Protein AF-A0A7L2FZ20-F1 (afdb_monomer_lite)

Sequence (119 aa):
HSCDTLENWFYDETSRSCCYQCPSGYVKRKACPRDPDEDCLRCGPEQYVNEALQKPQCDACVSCAKEPDLVEKEPCSFNSSRVCECRPGLFCQTAVENTCMRCQQHTVCKPGFGVKVRG

Secondary structure (DSSP, 8-state):
----S-TTEEEETTTTEEEE-PPTT-EESSSS---HHHHEE---TTEEEETTSSS-EEEEPP-GGGSTTEEEEE---SSS--EEEEPTTEEEEEEETTEEEEEEEPPPPPTT---SS--

pLDDT: mean 86.28, std 7.51, range [55.44, 94.81]

Organism: Nyctibius grandis (NCBI:txid48427)

Foldseek 3Di:
DDPDDDDAWDQDPVVNDIAGHADPLWAAQDPGHDDNVPGTDHADPQWAFDPVDPGTDTDGADDQVVDPQWDFPDDCDRHDHTAIAGDPQWHQPDDDPRHGDDIDGDDDDDPPDDDPDDD

InterPro domains:
  IPR001368 TNFR/NGFR cysteine-rich region [PF00020] (43-84)
  IPR001368 TNFR/NGFR cysteine-rich region [PS00652] (3-40)
  IPR001368 TNFR/NGFR cysteine-rich region [PS00652] (43-84)
  IPR001368 TNFR/NGFR cysteine-rich region [SM00208] (3-40)
  IPR001368 TNFR/NGFR cysteine-rich region [SM00208] (43-84)
  IPR001368 TNFR/NGFR cysteine-rich region [SM00208] (86-119)
  IPR052862 Tumor necrosis factor receptor superfamily member 8 [PTHR47497] (1-119)

Radius of gyration: 22.03 Å; chains: 1; bounding box: 46×29×67 Å

Structure (mmCIF, N/CA/C/O backbone):
data_AF-A0A7L2FZ20-F1
#
_entry.id   AF-A0A7L2FZ20-F1
#
loop_
_atom_site.group_PDB
_atom_site.id
_atom_site.type_symbol
_atom_site.label_atom_id
_atom_site.label_alt_id
_atom_site.label_comp_id
_atom_site.label_asym_id
_atom_site.label_entity_id
_atom_site.label_seq_id
_atom_site.pdbx_PDB_ins_code
_atom_site.Cartn_x
_atom_site.Cartn_y
_atom_site.Cartn_z
_atom_site.occupancy
_atom_site.B_iso_or_equiv
_atom_site.auth_seq_id
_atom_site.auth_comp_id
_atom_site.auth_asym_id
_atom_site.auth_atom_id
_atom_site.pdbx_PDB_model_num
ATOM 1 N N . HIS A 1 1 ? 23.285 -19.757 -25.417 1.00 55.44 1 HIS A N 1
ATOM 2 C CA . HIS A 1 1 ? 22.460 -18.547 -25.586 1.00 55.44 1 HIS A CA 1
ATOM 3 C C . HIS A 1 1 ? 22.866 -17.565 -24.499 1.00 55.44 1 HIS A C 1
ATOM 5 O O . HIS A 1 1 ? 22.398 -17.695 -23.380 1.00 55.44 1 HIS A O 1
ATOM 11 N N . SER A 1 2 ? 23.850 -16.703 -24.775 1.00 64.25 2 SER A N 1
ATOM 12 C CA . SER A 1 2 ? 24.398 -15.783 -23.769 1.00 64.25 2 SER A CA 1
ATOM 13 C C . SER A 1 2 ? 23.706 -14.436 -23.930 1.00 64.25 2 SER A C 1
ATOM 15 O O . SER A 1 2 ? 23.900 -13.776 -24.949 1.00 64.25 2 SER A O 1
ATOM 17 N N . CYS A 1 3 ? 22.844 -14.071 -22.983 1.00 71.12 3 CYS A N 1
ATOM 18 C CA . CYS A 1 3 ? 22.428 -12.680 -22.834 1.00 71.12 3 CYS A CA 1
ATOM 19 C C . CYS A 1 3 ? 23.637 -11.949 -22.254 1.00 71.12 3 CYS A C 1
ATOM 21 O O . CYS A 1 3 ? 24.029 -12.223 -21.123 1.00 71.12 3 CYS A O 1
ATOM 23 N N . ASP A 1 4 ? 24.313 -11.147 -23.069 1.00 61.84 4 ASP A N 1
ATOM 24 C CA . ASP A 1 4 ? 25.629 -10.618 -22.722 1.00 61.84 4 ASP A CA 1
ATOM 25 C C . ASP A 1 4 ? 25.562 -9.575 -21.583 1.00 61.84 4 ASP A C 1
ATOM 27 O O . ASP A 1 4 ? 24.806 -8.607 -21.644 1.00 61.84 4 ASP A O 1
ATOM 31 N N . THR A 1 5 ? 26.354 -9.843 -20.539 1.00 60.69 5 THR A N 1
ATOM 32 C CA . THR A 1 5 ? 27.196 -8.927 -19.733 1.00 60.69 5 THR A CA 1
ATOM 33 C C . THR A 1 5 ? 26.635 -7.668 -19.052 1.00 60.69 5 THR A C 1
ATOM 35 O O . THR A 1 5 ? 27.433 -6.900 -18.516 1.00 60.69 5 THR A O 1
ATOM 38 N N . LEU A 1 6 ? 25.320 -7.460 -18.936 1.00 61.41 6 LEU A N 1
ATOM 39 C CA . LEU A 1 6 ? 24.775 -6.473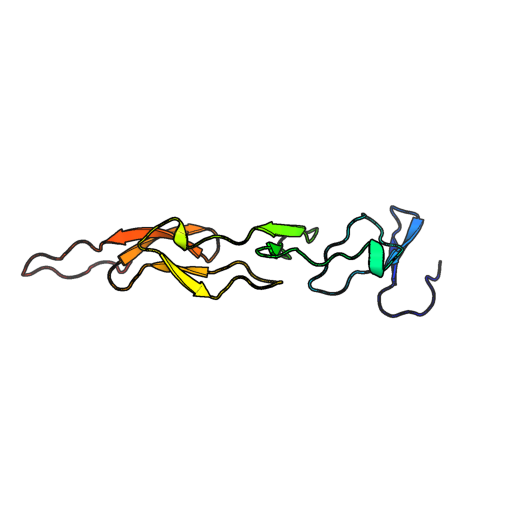 -17.987 1.00 61.41 6 LEU A CA 1
ATOM 40 C C . LEU A 1 6 ? 24.123 -7.155 -16.781 1.00 61.41 6 LEU A C 1
ATOM 42 O O . LEU A 1 6 ? 23.259 -8.021 -16.942 1.00 61.41 6 LEU A O 1
ATOM 46 N N . GLU A 1 7 ? 24.501 -6.722 -15.573 1.00 67.69 7 GLU A N 1
ATOM 47 C CA . GLU A 1 7 ? 23.763 -7.032 -14.347 1.00 67.69 7 GLU A CA 1
ATOM 48 C C . GLU A 1 7 ? 22.273 -6.749 -14.616 1.00 67.69 7 GLU A C 1
ATOM 50 O O . GLU A 1 7 ? 21.931 -5.660 -15.084 1.00 67.69 7 GLU A O 1
ATOM 55 N N . ASN A 1 8 ? 21.401 -7.733 -14.360 1.00 80.38 8 ASN A N 1
ATOM 56 C CA . ASN A 1 8 ? 19.936 -7.702 -14.539 1.00 80.38 8 ASN A CA 1
ATOM 57 C C . ASN A 1 8 ? 19.337 -8.209 -15.874 1.00 80.38 8 ASN A C 1
ATOM 59 O O . ASN A 1 8 ? 18.156 -7.973 -16.111 1.00 80.38 8 ASN A O 1
ATOM 63 N N . TRP A 1 9 ? 20.050 -8.954 -16.727 1.00 86.50 9 TRP A N 1
ATOM 64 C CA . TRP A 1 9 ? 19.422 -9.698 -17.843 1.00 86.50 9 TRP A CA 1
ATOM 65 C C . TRP A 1 9 ? 19.409 -11.213 -17.602 1.00 86.50 9 TRP A C 1
ATOM 67 O O . TRP A 1 9 ? 20.390 -11.782 -17.130 1.00 86.50 9 TRP A O 1
ATOM 77 N N . PHE A 1 10 ? 18.318 -11.887 -17.974 1.00 86.12 10 PHE A N 1
ATOM 78 C CA . PHE A 1 10 ? 18.183 -13.345 -17.903 1.00 86.12 10 PHE A CA 1
ATOM 79 C C . PHE A 1 10 ? 17.577 -13.909 -19.191 1.00 86.12 10 PHE A C 1
ATOM 81 O O . PHE A 1 10 ? 16.804 -13.241 -19.877 1.00 86.12 10 PHE A O 1
ATOM 88 N N . TYR A 1 11 ? 17.930 -15.145 -19.543 1.00 85.62 11 TYR A N 1
ATOM 89 C CA . TYR A 1 11 ? 17.306 -15.841 -20.668 1.00 85.62 11 TYR A CA 1
ATOM 90 C C . TYR A 1 11 ? 16.034 -16.541 -20.187 1.00 85.62 11 TYR A C 1
ATOM 92 O O . TYR A 1 11 ? 16.085 -17.348 -19.260 1.00 85.62 11 TYR A O 1
ATOM 100 N N . ASP A 1 12 ? 14.896 -16.229 -20.801 1.00 86.38 12 ASP A N 1
ATOM 101 C CA . ASP A 1 12 ? 13.624 -16.883 -20.510 1.00 86.38 12 ASP A CA 1
ATOM 102 C C . ASP A 1 12 ? 13.318 -17.924 -21.592 1.00 86.38 12 ASP A C 1
ATOM 104 O O . ASP A 1 12 ? 13.093 -17.594 -22.759 1.00 86.38 12 ASP A O 1
ATOM 108 N N . GLU A 1 13 ? 13.285 -19.196 -21.194 1.00 85.44 13 GLU A N 1
ATOM 109 C CA . GLU A 1 13 ? 13.022 -20.334 -22.087 1.00 85.44 13 GLU A CA 1
ATOM 110 C C . GLU A 1 13 ? 11.616 -20.280 -22.705 1.00 85.44 13 GLU A C 1
ATOM 112 O O . GLU A 1 13 ? 11.416 -20.691 -23.850 1.00 85.44 13 GLU A O 1
ATOM 117 N N . THR A 1 14 ? 10.640 -19.722 -21.980 1.00 84.81 14 THR A N 1
ATOM 118 C CA . THR A 1 14 ? 9.247 -19.608 -22.445 1.00 84.81 14 THR A CA 1
ATOM 119 C C . THR A 1 14 ? 9.140 -18.668 -23.644 1.00 84.81 14 THR A C 1
ATOM 121 O O . THR A 1 14 ? 8.469 -18.974 -24.630 1.00 84.81 14 THR A O 1
ATOM 124 N N . SER A 1 15 ? 9.824 -17.527 -23.579 1.00 81.44 15 SER A N 1
ATOM 125 C CA . SER A 1 15 ? 9.888 -16.535 -24.654 1.00 81.44 15 SER A CA 1
ATOM 126 C C . SER A 1 15 ? 11.037 -16.770 -25.638 1.00 81.44 15 SER A C 1
ATOM 128 O O . SER A 1 15 ? 11.116 -16.068 -26.649 1.00 81.44 15 SER A O 1
ATOM 130 N N . ARG A 1 16 ? 11.917 -17.747 -25.363 1.00 86.69 16 ARG A N 1
ATOM 131 C CA . ARG A 1 16 ? 13.152 -18.040 -26.112 1.00 86.69 16 ARG A CA 1
ATOM 132 C C . ARG A 1 16 ? 13.994 -16.787 -26.365 1.00 86.69 16 ARG A C 1
ATOM 134 O O . ARG A 1 16 ? 14.626 -16.651 -27.417 1.00 86.69 16 ARG A O 1
ATOM 141 N N . SER A 1 17 ? 13.984 -15.846 -25.421 1.00 86.81 17 SER A N 1
ATOM 142 C CA . SER A 1 17 ? 14.607 -14.533 -25.583 1.00 86.81 17 SER A CA 1
ATOM 143 C C . SER A 1 17 ? 15.213 -14.006 -24.284 1.00 86.81 17 SER A C 1
ATOM 145 O O . SER A 1 17 ? 14.885 -14.471 -23.196 1.00 86.81 17 SER A O 1
ATOM 147 N N . CYS A 1 18 ? 16.123 -13.040 -24.410 1.00 88.25 18 CYS A N 1
ATOM 148 C CA . CYS A 1 18 ? 16.677 -12.317 -23.271 1.00 88.25 18 CYS A CA 1
ATOM 149 C C . CYS A 1 18 ? 15.651 -11.319 -22.733 1.00 88.25 18 CYS A C 1
ATOM 151 O O . CYS A 1 18 ? 15.112 -10.514 -23.497 1.00 88.25 18 CYS A O 1
ATOM 153 N N . CYS A 1 19 ? 15.421 -11.368 -21.427 1.00 89.00 19 CYS A N 1
ATOM 154 C CA . CYS A 1 19 ? 14.531 -10.484 -20.701 1.00 89.00 19 CYS A CA 1
ATOM 155 C C . CYS A 1 19 ? 15.319 -9.697 -19.661 1.00 89.00 19 CYS A C 1
ATOM 157 O O . CYS A 1 19 ? 16.228 -10.219 -19.014 1.00 89.00 19 CYS A O 1
ATOM 159 N N . TYR A 1 20 ? 14.933 -8.446 -19.478 1.00 87.94 20 TYR A N 1
ATOM 160 C CA . TYR A 1 20 ? 15.432 -7.604 -18.412 1.00 87.94 20 TYR A CA 1
ATOM 161 C C . TYR A 1 20 ? 14.675 -7.892 -17.108 1.00 87.94 20 TYR A C 1
ATOM 163 O O . TYR A 1 20 ? 13.449 -8.052 -17.092 1.00 87.94 20 TYR A O 1
ATOM 171 N N . GLN A 1 21 ? 15.410 -7.975 -16.006 1.00 87.56 21 GLN A N 1
ATOM 172 C CA . GLN A 1 21 ? 14.887 -8.111 -14.657 1.00 87.56 21 GLN A CA 1
ATOM 173 C C . GLN A 1 21 ? 14.732 -6.720 -14.047 1.00 87.56 21 GLN A C 1
ATOM 175 O O . GLN A 1 21 ? 15.715 -6.049 -13.747 1.00 87.56 21 GLN A O 1
ATOM 180 N N . CYS A 1 22 ? 13.483 -6.295 -13.852 1.00 87.19 22 CYS A N 1
ATOM 181 C CA . CYS A 1 22 ? 13.207 -5.023 -13.198 1.00 87.19 22 CYS A CA 1
ATOM 182 C C . CYS A 1 22 ? 13.760 -5.018 -11.760 1.00 87.19 22 CYS A C 1
ATOM 184 O O .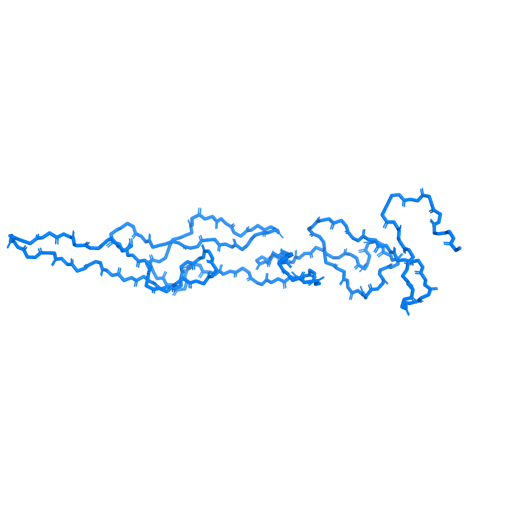 CYS A 1 22 ? 13.630 -6.031 -11.063 1.00 87.19 22 CYS A O 1
ATOM 186 N N . PRO A 1 23 ? 14.341 -3.896 -11.304 1.00 85.25 23 PRO A N 1
ATOM 187 C CA . PRO A 1 23 ? 14.828 -3.770 -9.936 1.00 85.25 23 PRO A CA 1
ATOM 188 C C . PRO A 1 23 ? 13.676 -3.801 -8.920 1.00 85.25 23 PRO A C 1
ATOM 190 O O . PRO A 1 23 ? 12.516 -3.558 -9.261 1.00 85.25 23 PRO A O 1
ATOM 193 N N . SER A 1 24 ? 13.997 -4.072 -7.653 1.00 82.06 24 SER A N 1
ATOM 194 C CA . SER A 1 24 ? 13.021 -4.053 -6.554 1.00 82.06 24 SER A CA 1
ATOM 195 C C . SER A 1 24 ? 12.286 -2.713 -6.477 1.00 82.06 24 SER A C 1
ATOM 197 O O . SER A 1 24 ? 12.880 -1.650 -6.672 1.00 82.06 24 SER A O 1
ATOM 199 N N . GLY A 1 25 ? 10.984 -2.761 -6.196 1.00 81.06 25 GLY A N 1
ATOM 200 C CA . GLY A 1 25 ? 10.119 -1.576 -6.225 1.00 81.06 25 GLY A CA 1
ATOM 201 C C . GLY A 1 25 ? 9.627 -1.163 -7.622 1.00 81.06 25 GLY A C 1
ATOM 202 O O . GLY A 1 25 ? 8.952 -0.138 -7.745 1.00 81.06 25 GLY A O 1
ATOM 203 N N . TYR A 1 26 ? 9.913 -1.954 -8.665 1.00 86.75 26 TYR A N 1
ATOM 204 C CA . TYR A 1 26 ? 9.344 -1.795 -10.006 1.00 86.75 26 TYR A CA 1
ATOM 205 C C . TYR A 1 26 ? 8.519 -3.016 -10.406 1.00 86.75 26 TYR A C 1
ATOM 207 O O . TYR A 1 26 ? 8.818 -4.158 -10.059 1.00 86.75 26 TYR A O 1
ATOM 215 N N . VAL A 1 27 ? 7.483 -2.770 -11.200 1.00 90.12 27 VAL A N 1
ATOM 216 C CA . VAL A 1 27 ? 6.602 -3.799 -11.746 1.00 90.12 27 VAL A CA 1
ATOM 217 C C . VAL A 1 27 ? 6.890 -3.974 -13.230 1.00 90.12 27 VAL A C 1
ATOM 219 O O . VAL A 1 27 ? 7.047 -3.007 -13.974 1.00 90.12 27 VAL A O 1
ATOM 222 N N . LYS A 1 28 ? 6.925 -5.226 -13.691 1.00 89.81 28 LYS A N 1
ATOM 223 C CA . LYS A 1 28 ? 7.072 -5.530 -15.116 1.00 89.81 28 LYS A CA 1
ATOM 224 C C . LYS A 1 28 ? 5.752 -5.341 -15.865 1.00 89.81 28 LYS A C 1
ATOM 226 O O . LYS A 1 28 ? 4.755 -6.004 -15.570 1.00 89.81 28 LYS A O 1
ATOM 231 N N . ARG A 1 29 ? 5.757 -4.497 -16.898 1.00 86.25 29 ARG A N 1
ATOM 232 C CA . ARG A 1 29 ? 4.614 -4.276 -17.804 1.00 86.25 29 ARG A CA 1
ATOM 233 C C . ARG A 1 29 ? 4.314 -5.514 -18.649 1.00 86.25 29 ARG A C 1
ATOM 235 O O . ARG A 1 29 ? 3.159 -5.855 -18.891 1.00 86.25 29 ARG A O 1
ATOM 242 N N . LYS A 1 30 ? 5.369 -6.199 -19.094 1.00 86.81 30 LYS A N 1
ATOM 243 C CA . LYS A 1 30 ? 5.317 -7.389 -19.955 1.00 86.81 30 LYS A CA 1
ATOM 244 C C . LYS A 1 30 ? 5.915 -8.593 -19.234 1.00 86.81 30 LYS A C 1
ATOM 246 O O . LYS A 1 30 ? 6.661 -8.447 -18.272 1.00 86.81 30 LYS A O 1
ATOM 251 N N . ALA A 1 31 ? 5.593 -9.800 -19.701 1.00 84.94 31 ALA A N 1
ATOM 252 C CA . ALA A 1 31 ? 6.157 -11.027 -19.134 1.00 84.94 31 ALA A CA 1
ATOM 253 C C . ALA A 1 31 ? 7.693 -11.063 -19.250 1.00 84.94 31 ALA A C 1
ATOM 255 O O . ALA A 1 31 ? 8.356 -11.442 -18.285 1.00 84.94 31 ALA A O 1
ATOM 256 N N . CYS A 1 32 ? 8.204 -10.590 -20.393 1.00 88.38 32 CYS A N 1
ATOM 257 C CA . CYS A 1 32 ? 9.616 -10.435 -20.728 1.00 88.38 32 CYS A CA 1
ATOM 258 C C . CYS A 1 32 ? 9.901 -8.960 -21.079 1.00 88.38 32 CYS A C 1
ATOM 260 O O . CYS A 1 32 ? 9.635 -8.549 -22.215 1.00 88.38 32 CYS A O 1
ATOM 262 N N . PRO A 1 33 ? 10.350 -8.140 -20.112 1.00 88.88 33 PRO A N 1
ATOM 263 C CA . PRO A 1 33 ? 10.803 -6.771 -20.356 1.00 88.88 33 PRO A CA 1
ATOM 264 C C . PRO A 1 33 ? 12.005 -6.758 -21.300 1.00 88.88 33 PRO A C 1
ATOM 266 O O . PRO A 1 33 ? 12.885 -7.606 -21.177 1.00 88.88 33 PRO A O 1
ATOM 269 N N . ARG A 1 34 ? 12.051 -5.816 -22.241 1.00 87.31 34 ARG A N 1
ATOM 270 C CA . ARG A 1 34 ? 13.218 -5.620 -23.126 1.00 87.31 34 ARG A CA 1
ATOM 271 C C . ARG A 1 34 ? 13.758 -4.202 -23.071 1.00 87.31 34 ARG A C 1
ATOM 273 O O . ARG A 1 34 ? 14.923 -3.991 -23.377 1.00 87.31 34 ARG A O 1
ATOM 280 N N . ASP A 1 35 ? 12.908 -3.259 -22.695 1.00 86.81 35 ASP A N 1
ATOM 281 C CA . ASP A 1 35 ? 13.278 -1.869 -22.506 1.00 86.81 35 ASP A CA 1
ATOM 282 C C . ASP A 1 35 ? 13.120 -1.518 -21.017 1.00 86.81 35 ASP A C 1
ATOM 284 O O . ASP A 1 35 ? 12.004 -1.615 -20.502 1.00 86.81 35 ASP A O 1
ATOM 288 N N . PRO A 1 36 ? 14.206 -1.215 -20.285 1.00 84.06 36 PRO A N 1
ATOM 289 C CA . PRO A 1 36 ? 14.142 -0.974 -18.846 1.00 84.06 36 PRO A CA 1
ATOM 290 C C . PRO A 1 36 ? 13.327 0.275 -18.486 1.00 84.06 36 PRO A C 1
ATOM 292 O O . PRO A 1 36 ? 12.645 0.257 -17.467 1.00 84.06 36 PRO A O 1
ATOM 295 N N . ASP A 1 37 ? 13.345 1.320 -19.314 1.00 83.19 37 ASP A N 1
ATOM 296 C CA . ASP A 1 37 ? 12.615 2.566 -19.064 1.00 83.19 37 ASP A CA 1
ATOM 297 C C . ASP A 1 37 ? 11.107 2.405 -19.311 1.00 83.19 37 ASP A C 1
ATOM 299 O O . ASP A 1 37 ? 10.277 2.911 -18.557 1.00 83.19 37 ASP A O 1
ATOM 303 N N . GLU A 1 38 ? 10.736 1.659 -20.350 1.00 87.56 38 GLU A N 1
ATOM 304 C CA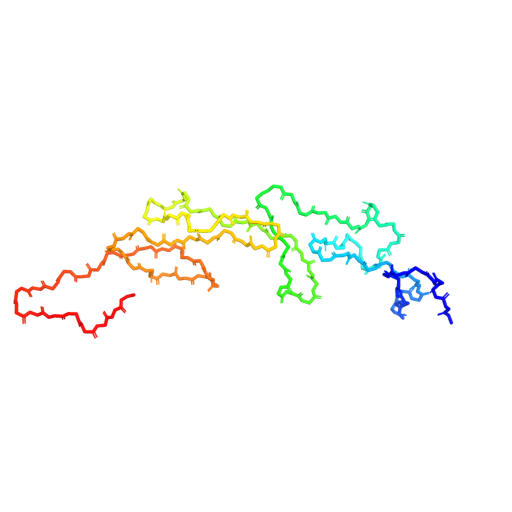 . GLU A 1 38 ? 9.345 1.501 -20.767 1.00 87.56 38 GLU A CA 1
ATOM 305 C C . GLU A 1 38 ? 8.647 0.283 -20.145 1.00 87.56 38 GLU A C 1
ATOM 307 O O . GLU A 1 38 ? 7.440 0.307 -19.886 1.00 87.56 38 GLU A O 1
ATOM 312 N N . ASP A 1 39 ? 9.360 -0.828 -19.948 1.00 89.38 39 ASP A N 1
ATOM 313 C CA . ASP A 1 39 ? 8.770 -2.083 -19.473 1.00 89.38 39 ASP A CA 1
ATOM 314 C C . ASP A 1 39 ? 8.874 -2.282 -17.952 1.00 89.38 39 ASP A C 1
ATOM 316 O O . ASP A 1 39 ? 8.161 -3.150 -17.434 1.00 89.38 39 ASP A O 1
ATOM 320 N N . CYS A 1 40 ? 9.683 -1.492 -17.235 1.00 89.81 40 CYS A N 1
ATOM 321 C CA . CYS A 1 40 ? 9.724 -1.469 -15.770 1.00 89.81 40 CYS A CA 1
ATOM 322 C C . CYS A 1 40 ? 9.111 -0.173 -15.244 1.00 89.81 40 CYS A C 1
ATOM 324 O O . CYS A 1 40 ? 9.705 0.897 -15.312 1.00 89.81 40 CYS A O 1
ATOM 326 N N . LEU A 1 41 ? 7.913 -0.272 -14.676 1.00 88.69 41 LEU A N 1
ATOM 327 C CA . LEU A 1 41 ? 7.172 0.886 -14.187 1.00 88.69 41 LEU A CA 1
ATOM 328 C C . LEU A 1 41 ? 7.177 0.958 -12.667 1.00 88.69 41 LEU A C 1
ATOM 330 O O . LEU A 1 41 ? 7.108 -0.056 -11.971 1.00 88.69 41 LEU A O 1
ATOM 334 N N . ARG A 1 42 ? 7.220 2.188 -12.159 1.00 88.19 42 ARG A N 1
ATOM 335 C CA . ARG A 1 42 ? 6.997 2.485 -10.748 1.00 88.19 42 ARG A CA 1
ATOM 336 C C . ARG A 1 42 ? 5.499 2.630 -10.496 1.00 88.19 42 ARG A C 1
ATOM 338 O O . ARG A 1 42 ? 4.788 3.196 -11.327 1.00 88.19 42 ARG A O 1
ATOM 345 N N . CYS A 1 43 ? 5.026 2.142 -9.354 1.00 91.00 43 CYS A N 1
ATOM 346 C CA . CYS A 1 43 ? 3.634 2.342 -8.963 1.00 91.00 43 CYS A CA 1
ATOM 347 C C . CYS A 1 43 ? 3.306 3.829 -8.792 1.00 91.00 43 CYS A C 1
ATOM 349 O O . CYS A 1 43 ? 4.175 4.639 -8.449 1.00 91.00 43 CYS A O 1
ATOM 351 N N . GLY A 1 44 ? 2.051 4.178 -9.078 1.00 89.44 44 GLY A N 1
ATOM 352 C CA . GLY A 1 44 ? 1.562 5.548 -9.000 1.00 89.44 44 GLY A CA 1
ATOM 353 C C . GLY A 1 44 ? 1.428 6.062 -7.561 1.00 89.44 44 GLY A C 1
ATOM 354 O O . GLY A 1 44 ? 1.746 5.358 -6.602 1.00 89.44 44 GLY A O 1
ATOM 355 N N . PRO A 1 45 ? 0.939 7.302 -7.387 1.00 88.88 45 PRO A N 1
ATOM 356 C CA . PRO A 1 45 ? 0.606 7.818 -6.063 1.00 88.88 45 PRO A CA 1
ATOM 357 C C . PRO A 1 45 ? -0.493 6.965 -5.412 1.00 88.88 45 PRO A C 1
ATOM 359 O O . PRO A 1 45 ? -1.391 6.482 -6.099 1.00 88.88 45 PRO A O 1
ATOM 362 N N . GLU A 1 46 ? -0.430 6.806 -4.086 1.00 91.50 46 GLU A N 1
ATOM 363 C CA . GLU A 1 46 ? -1.348 5.957 -3.303 1.00 91.50 46 GLU A CA 1
ATOM 364 C C . GLU A 1 46 ? -1.356 4.475 -3.733 1.00 91.50 46 GLU A C 1
ATOM 366 O O . GLU A 1 46 ? -2.345 3.763 -3.543 1.00 91.50 46 GLU A O 1
ATOM 371 N N . GLN A 1 47 ? -0.248 3.991 -4.300 1.00 93.12 47 GLN A N 1
ATOM 372 C CA . GLN A 1 47 ? -0.039 2.588 -4.645 1.00 93.12 47 GLN A CA 1
ATOM 373 C C . GLN A 1 47 ? 1.320 2.098 -4.150 1.00 93.12 47 GLN A C 1
ATOM 375 O O . GLN A 1 47 ? 2.286 2.859 -4.090 1.00 93.12 47 GLN A O 1
ATOM 380 N N . TYR A 1 48 ? 1.395 0.804 -3.863 1.00 91.50 48 TYR A N 1
ATOM 381 C CA . TYR A 1 48 ? 2.620 0.124 -3.461 1.00 91.50 48 TYR A CA 1
ATOM 382 C C . TYR A 1 48 ? 2.840 -1.128 -4.311 1.00 91.50 48 TYR A C 1
ATOM 384 O O . TYR A 1 48 ? 1.897 -1.698 -4.865 1.00 91.50 48 TYR A O 1
ATOM 392 N N . VAL A 1 49 ? 4.092 -1.558 -4.422 1.00 92.12 49 VAL A N 1
ATOM 393 C CA . VAL A 1 49 ? 4.445 -2.830 -5.048 1.00 92.12 49 VAL A CA 1
ATOM 394 C C . VAL A 1 49 ? 4.141 -3.952 -4.068 1.00 92.12 49 VAL A C 1
ATOM 396 O O . VAL A 1 49 ? 4.775 -4.066 -3.021 1.00 92.12 49 VAL A O 1
ATOM 399 N N . ASN A 1 50 ? 3.183 -4.801 -4.418 1.00 89.69 50 ASN A N 1
ATOM 400 C CA . ASN A 1 50 ? 2.902 -6.015 -3.676 1.00 89.69 50 ASN A CA 1
ATOM 401 C C . ASN A 1 50 ? 3.821 -7.146 -4.157 1.00 89.69 50 ASN A C 1
ATOM 403 O O . ASN A 1 50 ? 3.556 -7.799 -5.170 1.00 89.69 50 ASN A O 1
ATOM 407 N N . GLU A 1 51 ? 4.907 -7.370 -3.417 1.00 85.50 51 GLU A N 1
ATOM 408 C CA . GLU A 1 51 ? 5.868 -8.453 -3.664 1.00 85.50 51 GLU A CA 1
ATOM 409 C C . GLU A 1 51 ? 5.433 -9.805 -3.062 1.00 85.50 51 GLU A C 1
ATOM 411 O O . GLU A 1 51 ? 6.111 -10.809 -3.267 1.00 85.50 51 GLU A O 1
ATOM 416 N N . ALA A 1 52 ? 4.295 -9.877 -2.354 1.00 82.12 52 ALA A N 1
ATOM 417 C CA . ALA A 1 52 ? 3.793 -11.136 -1.789 1.00 82.12 52 ALA A CA 1
ATOM 418 C C . ALA A 1 52 ? 3.274 -12.110 -2.865 1.00 82.12 52 ALA A C 1
ATOM 420 O O . ALA A 1 52 ? 3.113 -13.306 -2.614 1.00 82.12 52 ALA A O 1
ATOM 421 N N . LEU A 1 53 ? 3.005 -11.609 -4.073 1.00 78.31 53 LEU A N 1
ATOM 422 C CA . LEU A 1 53 ? 2.565 -12.408 -5.211 1.00 78.31 53 LEU A CA 1
ATOM 423 C C . LEU A 1 53 ? 3.754 -12.923 -6.029 1.00 78.31 53 LEU A C 1
ATOM 425 O O . LEU A 1 53 ? 4.758 -12.240 -6.199 1.00 78.31 53 LEU A O 1
ATOM 429 N N . GLN A 1 54 ? 3.588 -14.092 -6.664 1.00 76.88 54 GLN A N 1
ATOM 430 C CA . GLN A 1 54 ? 4.576 -14.642 -7.615 1.00 76.88 54 GLN A CA 1
ATOM 431 C C . GLN A 1 54 ? 4.922 -13.670 -8.756 1.00 76.88 54 GLN A C 1
ATOM 433 O O . GLN A 1 54 ? 6.004 -13.743 -9.337 1.00 76.88 54 GLN A O 1
ATOM 438 N N . LYS A 1 55 ? 3.994 -12.771 -9.098 1.00 81.00 55 LYS A N 1
ATOM 439 C CA . LYS A 1 55 ? 4.217 -11.672 -10.028 1.00 81.00 55 LYS A CA 1
ATOM 440 C C . LYS A 1 55 ? 3.948 -10.361 -9.281 1.00 81.00 55 LYS A C 1
ATOM 442 O O . LYS A 1 55 ? 2.777 -10.089 -9.019 1.00 81.00 55 LYS A O 1
ATOM 447 N N . PRO A 1 56 ? 4.987 -9.561 -8.979 1.00 84.00 56 PRO A N 1
ATOM 448 C CA . PRO A 1 56 ? 4.808 -8.265 -8.340 1.00 84.00 56 PRO A CA 1
ATOM 449 C C . PRO A 1 56 ? 3.850 -7.387 -9.145 1.00 84.00 56 PRO A C 1
ATOM 451 O O . PRO A 1 56 ? 3.923 -7.361 -10.379 1.00 84.00 56 PRO A O 1
ATOM 454 N N . GLN A 1 57 ? 2.953 -6.687 -8.455 1.00 89.19 57 GLN A N 1
ATOM 455 C CA . GLN A 1 57 ? 1.979 -5.775 -9.059 1.00 89.19 57 GLN A CA 1
ATOM 456 C C . GLN A 1 57 ? 1.769 -4.535 -8.189 1.00 89.19 57 GLN A C 1
ATOM 458 O O . GLN A 1 57 ? 2.145 -4.527 -7.021 1.00 89.19 57 GLN A O 1
ATOM 463 N N . CYS A 1 58 ? 1.166 -3.494 -8.763 1.00 91.38 58 CYS A N 1
ATOM 464 C CA . CYS A 1 58 ? 0.807 -2.288 -8.025 1.00 91.38 58 CYS A CA 1
ATOM 465 C C . CYS A 1 58 ? -0.576 -2.443 -7.397 1.00 91.38 58 CYS A C 1
ATOM 467 O O . CYS A 1 58 ? -1.574 -2.451 -8.119 1.00 91.38 58 CYS A O 1
ATOM 469 N N . ASP A 1 59 ? -0.623 -2.500 -6.071 1.00 91.81 59 ASP A N 1
ATOM 470 C CA . ASP A 1 59 ? -1.867 -2.525 -5.310 1.00 91.81 59 ASP A CA 1
ATOM 471 C C . ASP A 1 59 ? -2.148 -1.147 -4.704 1.00 91.81 59 ASP A C 1
ATOM 473 O O . ASP A 1 59 ? -1.241 -0.362 -4.415 1.00 91.81 59 ASP A O 1
ATOM 477 N N . ALA A 1 60 ? -3.431 -0.823 -4.545 1.00 92.69 60 ALA A N 1
ATOM 478 C CA . ALA A 1 60 ? -3.846 0.444 -3.958 1.00 92.69 60 ALA A CA 1
ATOM 479 C C . ALA A 1 60 ? -3.629 0.440 -2.441 1.00 92.69 60 ALA A C 1
ATOM 481 O O . ALA A 1 60 ? -3.982 -0.518 -1.751 1.00 92.69 60 ALA A O 1
ATOM 482 N N . CYS A 1 61 ? -3.108 1.544 -1.911 1.00 92.12 61 CYS A N 1
ATOM 483 C CA . CYS A 1 61 ? -2.989 1.734 -0.475 1.00 92.12 61 CYS A CA 1
ATOM 484 C C . CYS A 1 61 ? -4.369 1.863 0.183 1.00 92.12 61 CYS A C 1
ATOM 486 O O . CYS A 1 61 ? -5.295 2.487 -0.347 1.00 92.12 61 CYS A O 1
ATOM 488 N N . VAL A 1 62 ? -4.506 1.297 1.383 1.00 90.62 62 VAL A N 1
ATOM 489 C CA . VAL A 1 62 ? -5.715 1.490 2.192 1.00 90.62 62 VAL A CA 1
ATOM 490 C C . VAL A 1 62 ? -5.808 2.939 2.672 1.00 90.62 62 VAL A C 1
ATOM 492 O O . VAL A 1 62 ? -4.803 3.639 2.788 1.00 90.62 62 VAL A O 1
ATOM 495 N N . SER A 1 63 ? -7.021 3.403 2.967 1.00 89.38 63 SER A N 1
ATOM 496 C CA . SER A 1 63 ? -7.260 4.750 3.489 1.00 89.38 63 SER A CA 1
ATOM 497 C C . SER A 1 63 ? -7.874 4.665 4.878 1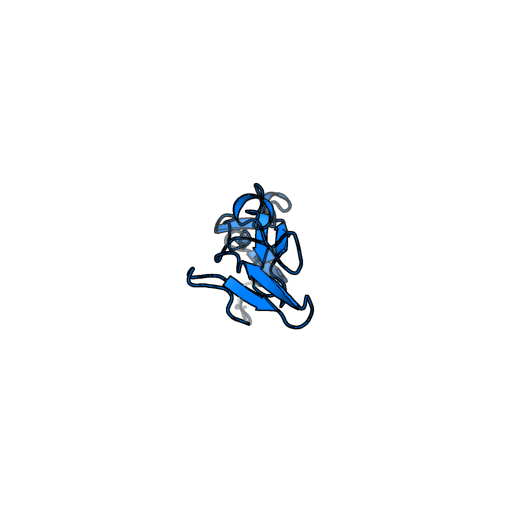.00 89.38 63 SER A C 1
ATOM 499 O O . SER A 1 63 ? -8.991 4.167 5.027 1.00 89.38 63 SER A O 1
ATOM 501 N N . CYS A 1 64 ? -7.159 5.184 5.879 1.00 90.81 64 CYS A N 1
ATOM 502 C CA . CYS A 1 64 ? -7.634 5.206 7.263 1.00 90.81 64 CYS A CA 1
ATOM 503 C C . CYS A 1 64 ? -8.758 6.232 7.470 1.00 90.81 64 CYS A C 1
ATOM 505 O O . CYS A 1 64 ? -9.572 6.076 8.366 1.00 90.81 64 CYS A O 1
ATOM 507 N N . ALA A 1 65 ? -8.857 7.248 6.607 1.00 85.00 65 ALA A N 1
ATOM 508 C CA . ALA A 1 65 ? -9.850 8.317 6.724 1.00 85.00 65 ALA A CA 1
ATOM 509 C C . ALA A 1 65 ? -11.300 7.861 6.472 1.00 85.00 65 ALA A C 1
ATOM 511 O O . ALA A 1 65 ? -12.230 8.632 6.701 1.00 85.00 65 ALA A O 1
ATOM 512 N N . LYS A 1 66 ? -11.505 6.632 5.977 1.00 79.06 66 LYS A N 1
ATOM 513 C CA . LYS A 1 66 ? -12.844 6.080 5.732 1.00 79.06 66 LYS A CA 1
ATOM 514 C C . LYS A 1 66 ? -13.611 5.799 7.025 1.00 79.06 66 LYS A C 1
ATOM 516 O O . LYS A 1 66 ? -14.829 5.925 7.012 1.00 79.06 66 LYS A O 1
ATOM 521 N N . GLU A 1 67 ? -12.914 5.472 8.114 1.00 80.00 67 GLU A N 1
ATOM 522 C CA . GLU A 1 67 ? -13.514 5.244 9.431 1.00 80.00 67 GLU A CA 1
ATOM 523 C C . GLU A 1 67 ? -12.948 6.264 10.429 1.00 80.00 67 GLU A C 1
ATOM 525 O O . GLU A 1 67 ? -11.730 6.385 10.555 1.00 80.00 67 GLU A O 1
ATOM 530 N N . PRO A 1 68 ? -13.791 6.986 11.186 1.00 83.31 68 PRO A N 1
ATOM 531 C CA . PRO A 1 68 ? -13.326 8.051 12.074 1.00 83.31 68 PRO A CA 1
ATOM 532 C C . PRO A 1 68 ? -12.406 7.536 13.188 1.00 83.31 68 PRO A C 1
ATOM 534 O O . PRO A 1 68 ? -11.532 8.268 13.651 1.00 83.31 68 PRO A O 1
ATOM 537 N N . ASP A 1 69 ? -12.589 6.288 13.610 1.00 91.56 69 ASP A N 1
ATOM 538 C CA . ASP A 1 69 ? -11.843 5.670 14.705 1.00 91.56 69 ASP A CA 1
ATOM 539 C C . ASP A 1 69 ? -10.506 5.051 14.278 1.00 91.56 69 ASP A C 1
ATOM 541 O O . ASP A 1 69 ? -9.743 4.613 15.143 1.00 91.56 69 ASP A O 1
ATOM 545 N N . LEU A 1 70 ? -10.201 5.038 12.976 1.00 93.38 70 LEU A N 1
ATOM 546 C CA . LEU A 1 70 ? -8.898 4.635 12.460 1.00 93.38 70 LEU A CA 1
ATOM 547 C C . LEU A 1 70 ? -7.951 5.835 12.391 1.00 93.38 70 LEU A C 1
ATOM 549 O O . LEU A 1 70 ? -8.325 6.947 12.016 1.00 93.38 70 LEU A 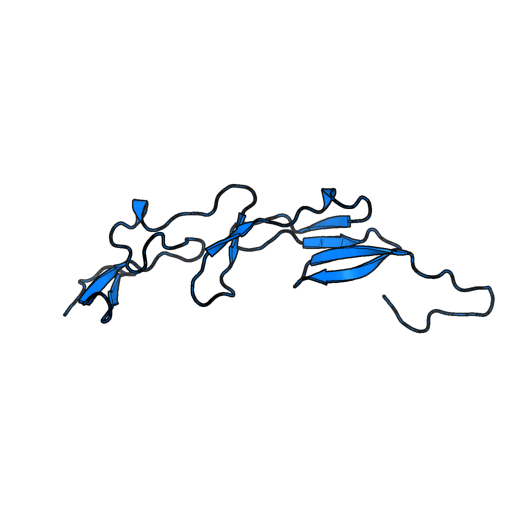O 1
ATOM 553 N N . VAL A 1 71 ? -6.694 5.593 12.732 1.00 93.75 71 VAL A N 1
ATOM 554 C CA . VAL A 1 71 ? -5.585 6.535 12.604 1.00 93.75 71 VAL A CA 1
ATOM 555 C C . VAL A 1 71 ? -4.486 5.909 11.763 1.00 93.75 71 VAL A C 1
ATOM 557 O O . VAL A 1 71 ? -4.243 4.705 11.828 1.00 93.75 71 VAL A O 1
ATOM 560 N N . GLU A 1 72 ? -3.835 6.732 10.946 1.00 93.81 72 GLU A N 1
ATOM 561 C CA . GLU A 1 72 ? -2.651 6.309 10.206 1.00 93.81 72 GLU A CA 1
ATOM 562 C C . GLU A 1 72 ? -1.494 6.115 11.189 1.00 93.81 72 GLU A C 1
ATOM 564 O O . GLU A 1 72 ? -1.067 7.060 11.853 1.00 93.81 72 GLU A O 1
ATOM 569 N N . LYS A 1 73 ? -1.020 4.873 11.295 1.00 93.69 73 LYS A N 1
ATOM 570 C CA . LYS A 1 73 ? 0.154 4.500 12.086 1.00 93.69 73 LYS A CA 1
ATOM 571 C C . LYS A 1 73 ? 1.417 4.560 11.240 1.00 93.69 73 LYS A C 1
ATOM 573 O O . LYS A 1 73 ? 2.435 5.079 11.686 1.00 93.69 73 LYS A O 1
ATOM 578 N N . GLU A 1 74 ? 1.329 4.033 10.022 1.00 93.69 74 GLU A N 1
ATOM 579 C CA . GLU A 1 74 ? 2.406 4.072 9.039 1.00 93.69 74 GLU A CA 1
ATOM 580 C C . GLU A 1 74 ? 1.853 4.554 7.697 1.00 93.69 74 GLU A C 1
ATOM 582 O O . GLU A 1 74 ? 0.806 4.060 7.260 1.00 93.69 74 GLU A O 1
ATOM 587 N N . PRO A 1 75 ? 2.530 5.506 7.034 1.00 93.62 75 PRO A N 1
ATOM 588 C CA . PRO A 1 75 ? 2.079 6.034 5.757 1.00 93.62 75 PRO A CA 1
ATOM 589 C C . PRO A 1 75 ? 2.206 4.993 4.639 1.00 93.62 75 PRO A C 1
ATOM 591 O O . PRO A 1 75 ? 3.010 4.064 4.705 1.00 93.62 75 PRO A O 1
ATOM 594 N N . CYS A 1 76 ? 1.434 5.189 3.568 1.00 92.50 76 CYS A N 1
ATOM 595 C CA . CYS A 1 76 ? 1.626 4.464 2.310 1.00 92.50 76 CYS A CA 1
ATOM 596 C C . CYS A 1 76 ? 3.042 4.722 1.770 1.00 92.50 76 CYS A C 1
ATOM 598 O O . CYS A 1 76 ? 3.464 5.877 1.658 1.00 92.50 76 CYS A O 1
ATOM 600 N N . SER A 1 77 ? 3.762 3.659 1.418 1.00 90.38 77 SER A N 1
ATOM 601 C CA . SER A 1 77 ? 5.086 3.734 0.802 1.00 90.38 77 SER A CA 1
ATOM 602 C C . SER A 1 77 ? 5.101 2.995 -0.535 1.00 90.38 77 SER A C 1
ATOM 604 O O . SER A 1 77 ? 4.158 2.297 -0.889 1.00 90.38 77 SER A O 1
ATOM 606 N N . PHE A 1 78 ? 6.193 3.106 -1.290 1.00 87.44 78 PHE A N 1
ATOM 607 C CA . PHE A 1 78 ? 6.312 2.407 -2.574 1.00 87.44 78 PHE A CA 1
ATOM 608 C C . PHE A 1 78 ? 6.346 0.879 -2.448 1.00 87.44 78 PHE A C 1
ATOM 610 O O . PHE A 1 78 ? 6.028 0.206 -3.421 1.00 87.44 78 PHE A O 1
ATOM 617 N N . ASN A 1 79 ? 6.708 0.336 -1.283 1.00 87.69 79 ASN A N 1
ATOM 618 C CA . ASN A 1 79 ? 6.852 -1.110 -1.061 1.00 87.69 79 ASN A CA 1
ATOM 619 C C . ASN A 1 79 ? 5.903 -1.645 0.020 1.00 87.69 79 ASN A C 1
ATOM 621 O O . ASN A 1 79 ? 5.890 -2.841 0.292 1.00 87.69 79 ASN A O 1
ATOM 625 N N . SER A 1 80 ? 5.128 -0.777 0.669 1.00 89.50 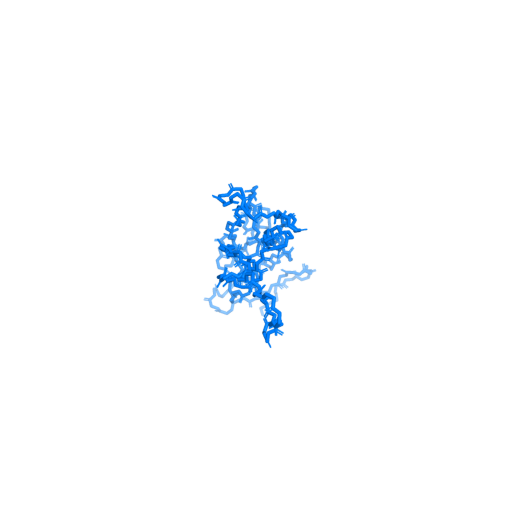80 SER A N 1
ATOM 626 C CA . SER A 1 80 ? 4.215 -1.174 1.735 1.00 89.50 80 SER A CA 1
ATOM 627 C C . SER A 1 80 ? 2.931 -0.364 1.696 1.00 89.50 80 SER A C 1
ATOM 629 O O . SER A 1 80 ? 2.940 0.854 1.502 1.00 89.50 80 SER A O 1
ATOM 631 N N . SER A 1 81 ? 1.817 -1.051 1.937 1.00 92.50 81 SER A N 1
ATOM 632 C CA . SER A 1 81 ? 0.537 -0.388 2.157 1.00 92.50 81 SER A CA 1
ATOM 633 C C . SER A 1 81 ? 0.568 0.455 3.433 1.00 92.50 81 SER A C 1
ATOM 635 O O . SER A 1 81 ? 1.357 0.213 4.348 1.00 92.50 81 SER A O 1
ATOM 637 N N . ARG A 1 82 ? -0.343 1.424 3.498 1.00 93.62 82 ARG A N 1
ATOM 638 C CA . ARG A 1 82 ? -0.627 2.206 4.702 1.00 93.62 82 ARG A CA 1
ATOM 639 C C . ARG A 1 82 ? -1.108 1.290 5.831 1.00 93.62 82 ARG A C 1
ATOM 641 O O . ARG A 1 82 ? -1.946 0.416 5.608 1.00 93.62 82 ARG A O 1
ATOM 648 N N . VAL A 1 83 ? -0.654 1.534 7.056 1.00 94.69 83 VAL A N 1
ATOM 649 C CA . VAL A 1 83 ? -1.136 0.808 8.238 1.00 94.69 83 VAL A CA 1
ATOM 650 C C . VAL A 1 83 ? -2.071 1.701 9.038 1.00 94.69 83 VAL A C 1
ATOM 652 O O . VAL A 1 83 ? -1.693 2.784 9.486 1.00 94.69 83 VAL A O 1
ATOM 655 N N . CYS A 1 84 ? -3.298 1.225 9.219 1.00 94.81 84 CYS A N 1
ATOM 656 C CA . CYS A 1 84 ? -4.327 1.858 10.023 1.00 94.81 84 CYS A CA 1
ATOM 657 C C . CYS A 1 84 ? -4.455 1.124 11.357 1.00 94.81 84 CYS A C 1
ATOM 659 O O . CYS A 1 84 ? -4.522 -0.106 11.403 1.00 94.81 84 CYS A O 1
ATOM 661 N N . GLU A 1 85 ? -4.532 1.881 12.441 1.00 93.69 85 GLU A N 1
ATOM 662 C CA . GLU A 1 85 ? -4.736 1.369 13.793 1.00 93.69 85 GLU A CA 1
ATOM 663 C C . GLU A 1 85 ? -5.924 2.078 14.439 1.00 93.69 85 GLU A C 1
ATOM 665 O O . GLU A 1 85 ? -6.309 3.172 14.033 1.00 93.69 85 GLU A O 1
ATOM 670 N N . CYS A 1 86 ? -6.535 1.452 15.438 1.00 93.19 86 CYS A N 1
ATOM 671 C CA . CYS A 1 86 ? -7.599 2.095 16.189 1.00 93.19 86 CYS A CA 1
ATOM 672 C C . CYS A 1 86 ? -7.055 3.185 17.110 1.00 93.19 86 CYS A C 1
ATOM 674 O O . CYS A 1 86 ? -5.972 3.060 17.684 1.00 93.19 86 CYS A O 1
ATOM 676 N N . ARG A 1 87 ? -7.843 4.245 17.305 1.00 91.12 87 ARG A N 1
ATOM 677 C CA . ARG A 1 87 ? -7.555 5.243 18.339 1.00 91.12 87 ARG A CA 1
ATOM 678 C C . ARG A 1 87 ? -7.423 4.579 19.719 1.00 91.12 87 ARG A C 1
ATOM 680 O O . ARG A 1 87 ? -8.101 3.581 19.990 1.00 91.12 87 ARG A O 1
ATOM 687 N N . PRO A 1 88 ? -6.619 5.160 20.628 1.00 87.44 88 PRO A N 1
ATOM 688 C CA . PRO A 1 88 ? -6.490 4.654 21.989 1.00 87.44 88 PRO A CA 1
ATOM 689 C C . PRO A 1 88 ? -7.852 4.467 22.674 1.00 87.44 88 PRO A C 1
ATOM 691 O O . PRO A 1 88 ? -8.694 5.363 22.651 1.00 87.44 88 PRO A O 1
ATOM 694 N N . GLY A 1 89 ? -8.056 3.306 23.301 1.00 84.81 89 GLY A N 1
ATOM 695 C CA . GLY A 1 89 ? -9.315 2.947 23.971 1.00 84.81 89 GLY A CA 1
ATOM 696 C C . GLY A 1 89 ? -10.295 2.140 23.111 1.00 84.81 89 GLY A C 1
ATOM 697 O O . GLY A 1 89 ? -11.331 1.702 23.619 1.00 84.81 89 GLY A O 1
ATOM 698 N N . LEU A 1 90 ? -9.960 1.896 21.845 1.00 90.31 90 LEU A N 1
ATOM 699 C CA . LEU A 1 90 ? -10.642 0.946 20.974 1.00 90.31 90 LEU A CA 1
ATOM 700 C C . LEU A 1 90 ? -9.700 -0.207 20.619 1.00 90.31 90 LEU A C 1
ATOM 702 O O . LEU A 1 90 ? -8.480 -0.072 20.696 1.00 90.31 90 LEU A O 1
ATOM 706 N N . PHE A 1 91 ? -10.277 -1.326 20.193 1.00 90.00 91 PHE A N 1
ATOM 707 C CA . PHE A 1 91 ? -9.536 -2.463 19.659 1.00 90.00 91 PHE A CA 1
ATOM 708 C C . PHE A 1 91 ? -9.950 -2.761 18.224 1.00 90.00 91 PHE A C 1
ATOM 710 O O . PHE A 1 91 ? -11.042 -2.384 17.781 1.00 90.00 91 PHE A O 1
ATOM 717 N N . CYS A 1 92 ? -9.072 -3.453 17.501 1.00 92.38 92 CYS A N 1
ATOM 718 C CA . CYS A 1 92 ? -9.356 -3.847 16.134 1.00 92.38 92 CYS A CA 1
ATOM 719 C C . CYS A 1 92 ? -10.300 -5.049 16.113 1.00 92.38 92 CYS A C 1
ATOM 721 O O . CYS A 1 92 ? -9.939 -6.151 16.517 1.00 92.38 92 CYS A O 1
ATOM 723 N N . GLN A 1 93 ? -11.517 -4.845 15.616 1.00 90.69 93 GLN A N 1
ATOM 724 C CA . GLN A 1 93 ? -12.491 -5.919 15.452 1.00 90.69 93 GLN A CA 1
ATOM 725 C C . GLN A 1 93 ? -12.218 -6.731 14.181 1.00 90.69 93 GLN A C 1
ATOM 727 O O . GLN A 1 93 ? -12.457 -7.937 14.138 1.00 90.69 93 GLN A O 1
ATOM 732 N N . THR A 1 94 ? -11.758 -6.069 13.121 1.00 89.12 94 THR A N 1
ATOM 733 C CA . THR A 1 94 ? -11.490 -6.702 11.827 1.00 89.12 94 THR A CA 1
ATOM 734 C C . THR A 1 94 ? -10.177 -6.182 11.277 1.00 89.12 94 THR A C 1
ATOM 736 O O . THR A 1 94 ? -10.077 -5.008 10.920 1.00 89.12 94 THR A O 1
ATOM 739 N N . ALA A 1 95 ? -9.187 -7.066 11.200 1.00 90.06 95 ALA A N 1
ATOM 740 C CA . ALA A 1 95 ? -7.899 -6.804 10.576 1.00 90.06 95 ALA A CA 1
ATOM 741 C C . ALA A 1 95 ? -7.824 -7.508 9.217 1.00 90.06 95 ALA A C 1
ATOM 743 O O . ALA A 1 95 ? -8.358 -8.606 9.048 1.00 90.06 95 ALA A O 1
ATOM 744 N N . VAL A 1 96 ? -7.157 -6.872 8.259 1.00 86.81 96 VAL A N 1
ATOM 745 C CA . VAL A 1 96 ? -6.802 -7.465 6.967 1.00 86.81 96 VAL A CA 1
ATOM 746 C C . VAL A 1 96 ? -5.300 -7.325 6.816 1.00 86.81 96 VAL A C 1
ATOM 748 O O . VAL A 1 96 ? -4.773 -6.220 6.918 1.00 86.81 96 VAL A O 1
ATOM 751 N N . GLU A 1 97 ? -4.619 -8.450 6.612 1.00 82.94 97 GLU A N 1
ATOM 752 C CA . GLU A 1 97 ? -3.156 -8.537 6.633 1.00 82.94 97 GLU A CA 1
ATOM 753 C C . GLU A 1 97 ? -2.567 -7.923 7.913 1.00 82.94 97 GLU A C 1
ATOM 755 O O . GLU A 1 97 ? -2.589 -8.564 8.961 1.00 82.94 97 GLU A O 1
ATOM 760 N N . ASN A 1 98 ? -2.096 -6.675 7.837 1.00 84.38 98 ASN A N 1
ATOM 761 C CA . ASN A 1 98 ? -1.445 -5.941 8.922 1.00 84.38 98 ASN A CA 1
ATOM 762 C C . ASN A 1 98 ? -2.114 -4.592 9.233 1.00 84.38 98 ASN A C 1
ATOM 764 O O . ASN A 1 98 ? -1.537 -3.769 9.935 1.00 84.38 98 ASN A O 1
ATOM 768 N N . THR A 1 99 ? -3.314 -4.336 8.706 1.00 91.75 99 THR A N 1
ATOM 769 C CA . THR A 1 99 ? -4.028 -3.065 8.881 1.00 91.75 99 THR A CA 1
ATOM 770 C C . THR A 1 99 ? -5.428 -3.293 9.440 1.00 91.75 99 THR A C 1
ATOM 772 O O . THR A 1 99 ? -6.105 -4.270 9.102 1.00 91.75 99 THR A O 1
ATOM 775 N N . CYS A 1 100 ? -5.876 -2.408 10.328 1.00 93.19 100 CYS A N 1
ATOM 776 C CA . CYS A 1 100 ? -7.216 -2.486 10.885 1.00 93.19 100 CYS A CA 1
ATOM 777 C C . CYS A 1 100 ? -8.245 -1.854 9.943 1.00 93.19 100 CYS A C 1
ATOM 779 O O . CYS A 1 100 ? -8.062 -0.738 9.466 1.00 93.19 100 CYS A O 1
ATOM 781 N N . MET A 1 101 ? -9.356 -2.553 9.720 1.00 90.69 101 MET A N 1
ATOM 782 C CA . MET A 1 101 ? -10.472 -2.089 8.891 1.00 90.69 101 MET A CA 1
ATOM 783 C C . MET A 1 101 ? -11.658 -1.592 9.715 1.00 90.69 101 MET A C 1
ATOM 785 O O . MET A 1 101 ? -12.457 -0.807 9.212 1.00 90.69 101 MET A O 1
ATOM 789 N N . ARG A 1 102 ? -11.812 -2.069 10.957 1.00 90.81 102 ARG A N 1
ATOM 790 C CA . ARG A 1 102 ? -12.939 -1.703 11.818 1.00 90.81 102 ARG A CA 1
ATOM 791 C C . ARG A 1 102 ? -12.548 -1.717 13.287 1.00 90.81 102 ARG A C 1
ATOM 793 O O . ARG A 1 102 ? -12.030 -2.718 13.785 1.00 90.81 102 ARG A O 1
ATOM 800 N N . CYS A 1 103 ? -12.868 -0.628 13.974 1.00 91.75 103 CYS A N 1
ATOM 801 C CA . CYS A 1 103 ? -12.619 -0.463 15.398 1.00 91.75 103 CYS A CA 1
ATOM 802 C C . CYS A 1 103 ? -13.880 -0.702 16.217 1.00 91.75 103 CYS A C 1
ATOM 804 O O . CYS A 1 103 ? -14.995 -0.410 15.783 1.00 91.75 103 CYS A O 1
ATOM 806 N N . GLN A 1 104 ? -13.695 -1.210 17.429 1.00 90.31 104 GLN A N 1
ATOM 807 C CA . GLN A 1 104 ? -14.770 -1.383 18.390 1.00 90.31 104 GLN A CA 1
ATOM 808 C C . GLN A 1 104 ? -14.323 -0.903 19.771 1.00 90.31 104 GLN A C 1
ATOM 810 O O . GLN A 1 104 ? -13.172 -1.071 20.171 1.00 90.31 104 GLN A O 1
ATOM 815 N N . GLN A 1 105 ? -15.245 -0.292 20.514 1.00 88.88 105 GLN A N 1
ATOM 816 C CA . GLN A 1 105 ? -14.984 0.101 21.895 1.00 88.88 105 GLN A CA 1
ATOM 817 C C . GLN A 1 105 ? -14.871 -1.124 22.799 1.00 88.88 105 GLN A C 1
ATOM 819 O O . GLN A 1 105 ? -15.644 -2.082 22.684 1.00 88.88 105 GLN A O 1
ATOM 824 N N . HIS A 1 106 ? -13.944 -1.066 23.753 1.00 82.81 106 HIS A N 1
ATOM 825 C CA . HIS A 1 106 ? -13.894 -2.061 24.813 1.00 82.81 106 HIS A CA 1
ATOM 826 C C . HIS A 1 106 ? -15.177 -2.041 25.646 1.00 82.81 106 HIS A C 1
ATOM 828 O O . HIS A 1 106 ? -15.755 -0.994 25.934 1.00 82.81 106 HIS A O 1
ATOM 834 N N . THR A 1 107 ? -15.598 -3.224 26.092 1.00 83.50 107 THR A N 1
ATOM 835 C CA . THR A 1 107 ? -16.679 -3.310 27.074 1.00 83.50 107 THR A CA 1
ATOM 836 C C . THR A 1 107 ? -16.175 -2.783 28.412 1.00 83.50 107 THR A C 1
ATOM 838 O O . THR A 1 107 ? -15.193 -3.291 28.958 1.00 83.50 107 THR A O 1
ATOM 841 N N . VAL A 1 108 ? -16.858 -1.776 28.955 1.00 83.38 108 VAL A N 1
ATOM 842 C CA . VAL A 1 108 ? -16.538 -1.240 30.280 1.00 83.38 108 VAL A CA 1
ATOM 843 C C . VAL A 1 108 ? -16.862 -2.297 31.333 1.00 83.38 108 VAL A C 1
ATOM 845 O O . VAL A 1 108 ? -17.989 -2.790 31.422 1.00 83.38 108 VAL A O 1
ATOM 848 N N . CYS A 1 109 ? -15.864 -2.657 32.138 1.00 84.75 109 CYS A N 1
ATOM 849 C CA . CYS A 1 109 ? -16.060 -3.572 33.255 1.00 84.75 109 CYS A CA 1
ATOM 850 C C . CYS A 1 109 ? -16.895 -2.886 34.343 1.00 84.75 109 CYS A C 1
ATOM 852 O O . CYS A 1 109 ? -16.629 -1.745 34.721 1.00 84.75 109 CYS A O 1
ATOM 854 N N . LYS A 1 110 ? -17.903 -3.588 34.868 1.00 90.56 110 LYS A N 1
ATOM 855 C CA . LYS A 1 110 ? -18.660 -3.114 36.035 1.00 90.56 110 LYS A CA 1
ATOM 856 C C . LYS A 1 110 ? -17.769 -3.129 37.287 1.00 90.56 110 LYS A C 1
ATOM 858 O O . LYS A 1 110 ? -16.834 -3.931 37.341 1.00 90.56 110 LYS A O 1
ATOM 863 N N . PRO A 1 111 ? -18.072 -2.317 38.316 1.00 90.62 111 PRO A N 1
ATOM 864 C CA . PRO A 1 111 ? -17.370 -2.389 39.595 1.00 90.62 111 PRO A CA 1
ATOM 865 C C . PRO A 1 111 ? -17.330 -3.827 40.133 1.00 90.62 111 PRO A C 1
ATOM 867 O O . PRO A 1 111 ? -18.351 -4.512 40.149 1.00 90.62 111 PRO A O 1
ATOM 870 N N . GLY A 1 112 ? -16.143 -4.289 40.532 1.00 92.81 112 GLY A N 1
ATOM 871 C CA . GLY A 1 112 ? -15.907 -5.668 40.980 1.00 92.81 112 GLY A CA 1
ATOM 872 C C . GLY A 1 112 ? -15.530 -6.668 39.877 1.00 92.81 112 GLY A C 1
ATOM 873 O O . GLY A 1 112 ? -15.220 -7.812 40.194 1.00 92.81 112 GLY A O 1
ATOM 874 N N . PHE A 1 113 ? -15.505 -6.258 38.604 1.00 88.19 113 PHE A N 1
ATOM 875 C CA . PHE A 1 113 ? -15.082 -7.088 37.471 1.00 88.19 113 PHE A CA 1
ATOM 876 C C . PHE A 1 113 ? -13.813 -6.528 36.815 1.00 88.19 113 PHE A C 1
ATOM 878 O O . PHE A 1 113 ? -13.554 -5.327 36.863 1.00 88.19 113 PHE A O 1
ATOM 885 N N . GLY A 1 114 ? -13.029 -7.403 36.181 1.00 84.56 114 GLY A N 1
ATOM 886 C CA . GLY A 1 114 ? -11.792 -7.052 35.480 1.00 84.56 114 GLY A CA 1
ATOM 887 C C . GLY A 1 114 ? -11.739 -7.607 34.057 1.00 84.56 114 GLY A C 1
ATOM 888 O O . GLY A 1 114 ? -12.537 -8.463 33.671 1.00 84.56 114 GLY A O 1
ATOM 889 N N . VAL A 1 115 ? -10.776 -7.121 33.274 1.00 84.88 115 VAL A N 1
ATOM 890 C CA . VAL A 1 115 ? -10.563 -7.542 31.883 1.00 84.88 115 VAL A CA 1
ATOM 891 C C . VAL A 1 115 ? -10.053 -8.985 31.846 1.00 84.88 115 VAL A C 1
ATOM 893 O O . VAL A 1 115 ? -8.979 -9.276 32.366 1.00 84.88 115 VAL A O 1
ATOM 896 N N . LYS A 1 116 ? -10.807 -9.886 31.206 1.00 82.81 116 LYS A N 1
ATOM 897 C CA . LYS A 1 116 ? -10.410 -11.296 31.027 1.00 82.81 116 LYS A CA 1
ATOM 898 C C . LYS A 1 116 ? -9.548 -11.522 29.779 1.00 82.81 116 LYS A C 1
ATOM 900 O O . LYS A 1 116 ? -8.667 -12.372 29.797 1.00 82.81 116 LYS A O 1
ATOM 905 N N . VAL A 1 117 ? -9.814 -10.785 28.701 1.00 81.00 117 VAL A N 1
ATOM 906 C CA . VAL A 1 117 ? -9.129 -10.900 27.404 1.00 81.00 117 VAL A CA 1
ATOM 907 C C . VAL A 1 117 ? -8.828 -9.492 26.905 1.00 81.00 117 VAL A C 1
ATOM 909 O O . VAL A 1 117 ? -9.699 -8.624 26.971 1.00 81.00 117 VAL A O 1
ATOM 912 N N . ARG A 1 118 ? -7.593 -9.259 26.456 1.00 75.62 118 ARG A N 1
ATOM 913 C CA . ARG A 1 118 ? -7.216 -8.004 25.795 1.00 75.62 118 ARG A CA 1
ATOM 914 C C . ARG A 1 118 ? -7.671 -8.057 24.336 1.00 75.62 118 ARG A C 1
ATOM 916 O O . ARG A 1 118 ? -7.619 -9.129 23.736 1.00 75.62 118 ARG A O 1
ATOM 923 N N . GLY A 1 119 ? -8.164 -6.926 23.837 1.00 62.31 119 GLY A N 1
ATOM 924 C CA . GLY A 1 119 ? -8.432 -6.735 22.409 1.00 62.31 119 GLY A CA 1
ATOM 925 C C . GLY A 1 119 ? -7.166 -6.390 21.647 1.00 62.31 119 GLY A C 1
ATOM 926 O O . GLY A 1 119 ? -6.165 -6.050 22.320 1.00 62.31 119 GLY A O 1
#